Protein AF-A0A315W0W6-F1 (afdb_monomer_lite)

pLDDT: mean 73.76, std 12.63, range [42.72, 95.06]

Secondary structure (DSSP, 8-state):
-PPP-----GGGS-HHHHHHHHHHHHHHHHT-----PPPSS-HHHHHHHHHHHT-TT---PPPTT------EEEEE-TTS-GGGSSBTTTBPPEEEEE--TTSTTHHHHHHHHHHHHHHHTTSTT---SHHHHHHHS-TTSTTHHHHHHHHHHHHHHHH--

Structure (mmCIF, N/CA/C/O backbone):
data_AF-A0A315W0W6-F1
#
_entry.id   AF-A0A315W0W6-F1
#
loop_
_atom_site.group_PDB
_atom_site.id
_atom_site.type_symbol
_atom_site.label_atom_id
_atom_site.label_alt_id
_atom_site.label_comp_id
_atom_site.label_asym_id
_atom_site.label_entity_id
_atom_site.label_seq_id
_atom_site.pdbx_PDB_ins_code
_atom_site.Cartn_x
_atom_site.Cartn_y
_atom_site.Cartn_z
_atom_site.occupancy
_atom_site.B_iso_or_equiv
_atom_site.auth_seq_id
_atom_site.auth_comp_id
_atom_site.auth_asym_id
_atom_site.auth_atom_id
_atom_site.pdbx_PDB_model_num
ATOM 1 N N . MET A 1 1 ? 14.349 -4.068 16.748 1.00 44.19 1 MET A N 1
ATOM 2 C CA . MET A 1 1 ? 14.884 -3.109 15.757 1.00 44.19 1 MET A CA 1
ATOM 3 C C . MET A 1 1 ? 14.887 -1.746 16.425 1.00 44.19 1 MET A C 1
ATOM 5 O O . MET A 1 1 ? 13.923 -1.495 17.136 1.00 44.19 1 MET A O 1
ATOM 9 N N . PRO A 1 2 ? 15.939 -0.924 16.293 1.00 53.66 2 PRO A N 1
ATOM 10 C CA . PRO A 1 2 ? 15.884 0.452 16.778 1.00 53.66 2 PRO A CA 1
ATOM 11 C C . PRO A 1 2 ? 14.822 1.235 15.993 1.00 53.66 2 PRO A C 1
ATOM 13 O O . PRO A 1 2 ? 14.602 0.959 14.810 1.00 53.66 2 PRO A O 1
ATOM 16 N N . GLU A 1 3 ? 14.136 2.153 16.669 1.00 45.75 3 GLU A N 1
ATOM 17 C CA . GLU A 1 3 ? 13.171 3.057 16.041 1.00 45.75 3 GLU A CA 1
ATOM 18 C C . GLU A 1 3 ? 13.884 3.980 15.051 1.00 45.75 3 GLU A C 1
ATOM 20 O O . GLU A 1 3 ? 15.035 4.356 15.263 1.00 45.75 3 GLU A O 1
ATOM 25 N N . SER A 1 4 ? 13.216 4.305 13.942 1.00 55.16 4 SER A N 1
ATOM 26 C CA . SER A 1 4 ? 13.778 5.204 12.939 1.00 55.16 4 SER A CA 1
ATOM 27 C C . SER A 1 4 ? 13.712 6.646 13.433 1.00 55.16 4 SER A C 1
ATOM 29 O O . SER A 1 4 ? 12.646 7.191 13.693 1.00 55.16 4 SER A O 1
ATOM 31 N N . ASP A 1 5 ? 14.879 7.256 13.499 1.00 68.00 5 ASP A N 1
ATOM 32 C CA . ASP A 1 5 ? 15.200 8.619 13.909 1.00 68.00 5 ASP A CA 1
ATOM 33 C C . ASP A 1 5 ? 15.224 9.603 12.721 1.00 68.00 5 ASP A C 1
ATOM 35 O O . ASP A 1 5 ? 15.672 10.746 12.828 1.00 68.00 5 ASP A O 1
ATOM 39 N N . TRP A 1 6 ? 14.717 9.179 11.559 1.00 66.81 6 TRP A N 1
ATOM 40 C CA . TRP A 1 6 ? 14.692 10.019 10.369 1.00 66.81 6 TRP A CA 1
ATOM 41 C C . TRP A 1 6 ? 13.575 11.066 10.447 1.00 66.81 6 TRP A C 1
ATOM 43 O O . TRP A 1 6 ? 12.392 10.738 10.492 1.00 66.81 6 TRP A O 1
ATOM 53 N N . SER A 1 7 ? 13.959 12.342 10.395 1.00 60.81 7 SER A N 1
ATOM 54 C CA . SER A 1 7 ? 13.064 13.481 10.168 1.00 60.81 7 SER A CA 1
ATOM 55 C C . SER A 1 7 ? 13.583 14.306 8.985 1.00 60.81 7 SER A C 1
ATOM 57 O O . SER A 1 7 ? 14.798 14.505 8.877 1.00 60.81 7 SER A O 1
ATOM 59 N N . PRO A 1 8 ? 12.712 14.799 8.083 1.00 66.00 8 PRO A N 1
ATOM 60 C CA . PRO A 1 8 ? 13.155 15.604 6.952 1.00 66.00 8 PRO A CA 1
ATOM 61 C C . PRO A 1 8 ? 13.788 16.925 7.433 1.00 66.00 8 PRO A C 1
ATOM 63 O O . PRO A 1 8 ? 13.303 17.520 8.399 1.00 66.00 8 PRO A O 1
ATOM 66 N N . PRO A 1 9 ? 14.838 17.436 6.761 1.00 70.25 9 PRO A N 1
ATOM 67 C CA . PRO A 1 9 ? 15.444 18.712 7.126 1.00 70.25 9 PRO A CA 1
ATOM 68 C C . PRO A 1 9 ? 14.429 19.852 6.971 1.00 70.25 9 PRO A C 1
ATOM 70 O O . PRO A 1 9 ? 14.009 20.170 5.858 1.00 70.25 9 PRO A O 1
ATOM 73 N N . ILE A 1 10 ? 14.067 20.500 8.082 1.00 59.91 10 ILE A N 1
ATOM 74 C CA . ILE A 1 10 ? 13.040 21.560 8.135 1.00 59.91 10 ILE A CA 1
ATOM 75 C C . ILE A 1 10 ? 13.364 22.724 7.178 1.00 59.91 10 ILE A C 1
ATOM 77 O O . ILE A 1 10 ? 12.462 23.319 6.599 1.00 59.91 10 ILE A O 1
ATOM 81 N N . ALA A 1 11 ? 14.651 22.995 6.934 1.00 64.62 11 ALA A N 1
ATOM 82 C CA . ALA A 1 11 ? 15.120 24.026 6.004 1.00 64.62 11 ALA A CA 1
ATOM 83 C C . ALA A 1 11 ? 14.731 23.782 4.528 1.00 64.62 11 ALA A C 1
ATOM 85 O O . ALA A 1 11 ? 14.782 24.711 3.727 1.00 64.62 11 ALA A O 1
ATOM 86 N N . SER A 1 12 ? 14.354 22.552 4.163 1.00 65.12 12 SER A N 1
ATOM 87 C CA . SER A 1 12 ? 13.927 22.181 2.806 1.00 65.12 12 SER A CA 1
ATOM 88 C C . SER A 1 12 ? 12.405 22.209 2.619 1.00 65.12 12 SER A C 1
ATOM 90 O O . SER A 1 12 ? 11.925 21.919 1.521 1.00 65.12 12 SER A O 1
ATOM 92 N N . LEU A 1 13 ? 11.636 22.496 3.673 1.00 67.81 13 LEU A N 1
ATOM 93 C CA . LEU A 1 13 ? 10.178 22.459 3.630 1.00 67.81 13 LEU A CA 1
ATOM 94 C C . LEU A 1 13 ? 9.615 23.842 3.299 1.00 67.81 13 LEU A C 1
ATOM 96 O O . LEU A 1 13 ? 10.055 24.863 3.826 1.00 67.81 13 LEU A O 1
ATOM 100 N N . LEU A 1 14 ? 8.605 23.870 2.430 1.00 80.62 14 LEU A N 1
ATOM 101 C CA . LEU A 1 14 ? 7.858 25.088 2.133 1.00 80.62 14 LEU A CA 1
ATOM 102 C C . LEU A 1 14 ? 7.199 25.624 3.420 1.00 80.62 14 LEU A C 1
ATOM 104 O O . LEU A 1 14 ? 6.689 24.824 4.210 1.00 80.62 14 LEU A O 1
ATOM 108 N N . PRO A 1 15 ? 7.123 26.954 3.622 1.00 78.88 15 PRO A N 1
ATOM 109 C CA . PRO A 1 15 ? 6.526 27.548 4.824 1.00 78.88 15 PRO A CA 1
ATOM 110 C C . PRO A 1 15 ? 5.092 27.072 5.101 1.00 78.88 15 PRO A C 1
ATOM 112 O O . PRO A 1 15 ? 4.676 26.934 6.249 1.00 78.88 15 PRO A O 1
ATOM 115 N N . GLU A 1 16 ? 4.340 26.782 4.040 1.00 80.31 16 GLU A N 1
ATOM 116 C CA . GLU A 1 16 ? 2.977 26.262 4.115 1.00 80.31 16 GLU A CA 1
ATOM 117 C C . GLU A 1 16 ? 2.922 24.819 4.640 1.00 80.31 16 GLU A C 1
ATOM 119 O O . GLU A 1 16 ? 2.081 24.500 5.477 1.00 80.31 16 GLU A O 1
ATOM 124 N N . ALA A 1 17 ? 3.877 23.970 4.246 1.00 76.00 17 ALA A N 1
ATOM 125 C CA . ALA A 1 17 ? 3.984 22.602 4.749 1.00 76.00 17 ALA A CA 1
ATOM 126 C C . ALA A 1 17 ? 4.337 22.580 6.243 1.00 76.00 17 ALA A C 1
ATOM 128 O O . ALA A 1 17 ? 3.749 21.818 7.004 1.00 76.00 17 ALA A O 1
ATOM 129 N N . VAL A 1 18 ? 5.237 23.465 6.688 1.00 80.75 18 VAL A N 1
ATOM 130 C CA . VAL A 1 18 ? 5.586 23.603 8.114 1.00 80.75 18 VAL A CA 1
ATOM 131 C C . VAL A 1 18 ? 4.364 24.016 8.936 1.00 80.75 18 VAL A C 1
ATOM 133 O O . VAL A 1 18 ? 4.151 23.503 10.035 1.00 80.75 18 VAL A O 1
ATOM 136 N N . LYS A 1 19 ? 3.527 24.907 8.395 1.00 84.75 19 LYS A N 1
ATOM 137 C CA . LYS A 1 19 ? 2.287 25.333 9.048 1.00 84.75 19 LYS A CA 1
ATOM 138 C C . LYS A 1 19 ? 1.295 24.176 9.195 1.00 84.75 19 LYS A C 1
ATOM 140 O O . LYS A 1 19 ? 0.766 24.004 10.289 1.00 84.75 19 LYS A O 1
ATOM 145 N N . LEU A 1 20 ? 1.084 23.387 8.140 1.00 81.25 20 LEU A N 1
ATOM 146 C CA . LEU A 1 20 ? 0.192 22.221 8.165 1.00 81.25 20 LEU A CA 1
ATOM 147 C C . LEU A 1 20 ? 0.678 21.156 9.154 1.00 81.25 20 LEU A C 1
ATOM 149 O O . LEU A 1 20 ? -0.078 20.752 10.028 1.00 81.25 20 LEU A O 1
ATOM 153 N N . ILE A 1 21 ? 1.967 20.803 9.111 1.00 81.69 21 ILE A N 1
ATOM 154 C CA . ILE A 1 21 ? 2.576 19.860 10.065 1.00 81.69 21 ILE A CA 1
ATOM 155 C C . ILE A 1 21 ? 2.383 20.348 11.506 1.00 81.69 21 ILE A C 1
ATOM 157 O O . ILE A 1 21 ? 2.024 19.574 12.388 1.00 81.69 21 ILE A O 1
ATOM 161 N N . SER A 1 22 ? 2.585 21.643 11.757 1.00 80.94 22 SER A N 1
ATOM 162 C CA . SER A 1 22 ? 2.406 22.214 13.099 1.00 80.94 22 SER A CA 1
ATOM 163 C C . SER A 1 22 ? 0.948 22.160 13.566 1.00 80.94 22 SER A C 1
ATOM 165 O O . SER A 1 22 ? 0.686 22.000 14.757 1.00 80.94 22 SER A O 1
ATOM 167 N N . GLN A 1 23 ? -0.006 22.305 12.643 1.00 83.56 23 GLN A N 1
ATOM 168 C CA . GLN A 1 23 ? -1.432 22.179 12.936 1.00 83.56 23 GLN A CA 1
ATOM 169 C C . GLN A 1 23 ? -1.810 20.728 13.244 1.00 83.56 23 GLN A C 1
ATOM 171 O O . GLN A 1 23 ? -2.479 20.492 14.250 1.00 83.56 23 GLN A O 1
ATOM 176 N N . ASP A 1 24 ? -1.325 19.775 12.448 1.00 81.06 24 ASP A N 1
ATOM 177 C CA . ASP A 1 24 ? -1.579 18.346 12.641 1.00 81.06 24 ASP A CA 1
ATOM 178 C C . ASP A 1 24 ? -0.990 17.845 13.962 1.00 81.06 24 ASP A C 1
ATOM 180 O O . ASP A 1 24 ? -1.679 17.175 14.726 1.00 81.06 24 ASP A O 1
ATOM 184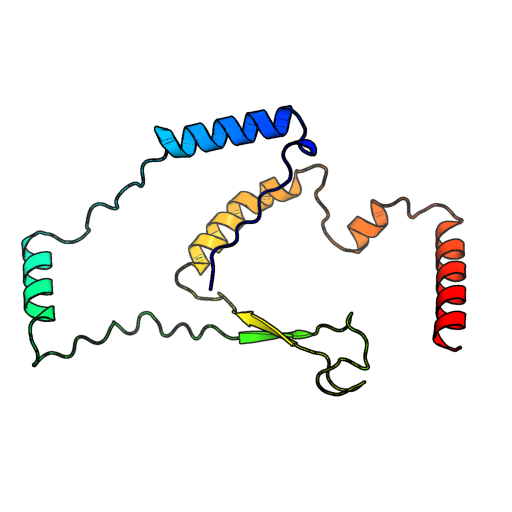 N N . LEU A 1 25 ? 0.247 18.230 14.293 1.00 81.06 25 LEU A N 1
ATOM 185 C CA . LEU A 1 25 ? 0.863 17.878 15.577 1.00 81.06 25 LEU A CA 1
ATOM 186 C C . LEU A 1 25 ? 0.072 18.433 16.769 1.00 81.06 25 LEU A C 1
ATOM 188 O O . LEU A 1 25 ? -0.107 17.746 17.768 1.00 81.06 25 LEU A O 1
ATOM 192 N N . ASN A 1 26 ? -0.437 19.661 16.661 1.00 82.44 26 ASN A N 1
ATOM 193 C CA . ASN A 1 26 ? -1.247 20.283 17.709 1.00 82.44 26 ASN A CA 1
ATOM 194 C C . ASN A 1 26 ? -2.621 19.600 17.851 1.00 82.44 26 ASN A C 1
ATOM 196 O O . ASN A 1 26 ? -3.116 19.444 18.966 1.00 82.44 26 ASN A O 1
ATOM 200 N N . TYR A 1 27 ? -3.219 19.153 16.742 1.00 81.69 27 TYR A N 1
ATOM 201 C CA . TYR A 1 27 ? -4.432 18.334 16.759 1.00 81.69 27 TYR A CA 1
ATOM 202 C C . TY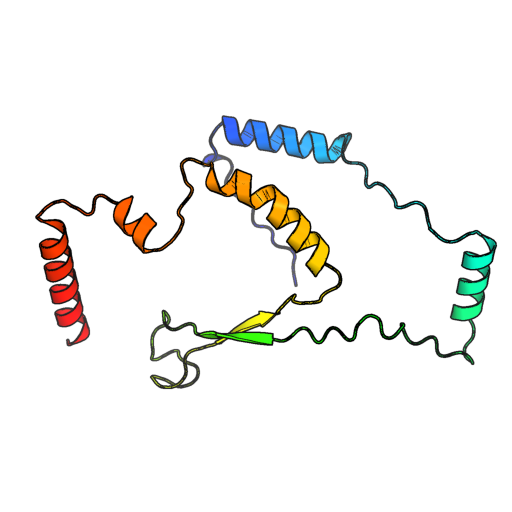R A 1 27 ? -4.178 16.969 17.413 1.00 81.69 27 TYR A C 1
ATOM 204 O O . TYR A 1 27 ? -4.928 16.567 18.301 1.00 81.69 27 TYR A O 1
ATOM 212 N N . LEU A 1 28 ? -3.097 16.288 17.026 1.00 77.44 28 LEU A N 1
ATOM 213 C CA . LEU A 1 28 ? -2.718 14.993 17.588 1.00 77.44 28 LEU A CA 1
ATOM 214 C C . LEU A 1 28 ? -2.443 15.066 19.096 1.00 77.44 28 LEU A C 1
ATOM 216 O O . LEU A 1 28 ? -2.808 14.153 19.825 1.00 77.44 28 LEU A O 1
ATOM 220 N N . ASP A 1 29 ? -1.837 16.152 19.570 1.00 77.12 29 ASP A N 1
ATOM 221 C CA . ASP A 1 29 ? -1.499 16.305 20.988 1.00 77.12 29 ASP A CA 1
ATOM 222 C C . ASP A 1 29 ? -2.710 16.697 21.855 1.00 77.12 29 ASP A C 1
ATOM 224 O O . ASP A 1 29 ? -2.853 16.235 22.987 1.00 77.12 29 ASP A O 1
ATOM 228 N N . LYS A 1 30 ? -3.613 17.548 21.342 1.00 75.94 30 LYS A N 1
ATOM 229 C CA . LYS A 1 30 ? -4.693 18.140 22.159 1.00 75.94 30 LYS A CA 1
ATOM 230 C C . LYS A 1 30 ? -6.072 17.537 21.945 1.00 75.94 30 LYS A C 1
ATOM 232 O O . LYS A 1 30 ? -6.857 17.456 22.890 1.00 75.94 30 LYS A O 1
ATOM 237 N N . GLU A 1 31 ? -6.387 17.167 20.712 1.00 72.25 31 GLU A N 1
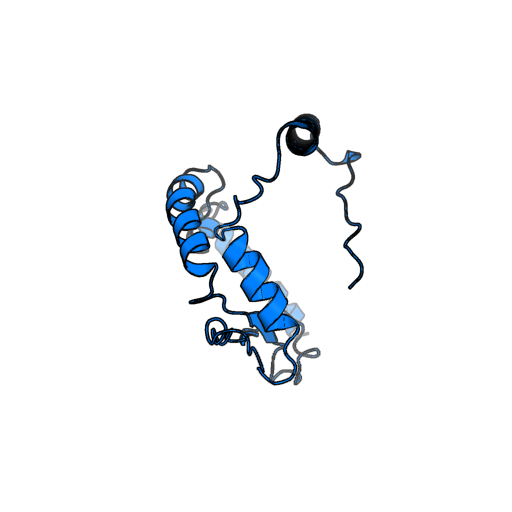ATOM 238 C CA . GLU A 1 31 ? -7.736 16.771 20.294 1.00 72.25 31 GLU A CA 1
ATOM 239 C C . GLU A 1 31 ? -7.828 15.265 20.039 1.00 72.25 31 GLU A C 1
ATOM 241 O O . GLU A 1 31 ? -8.872 14.658 20.289 1.00 72.25 31 GLU A O 1
ATOM 246 N N . PHE A 1 32 ? -6.739 14.638 19.582 1.00 68.62 32 PHE A N 1
ATOM 247 C CA . PHE A 1 32 ? -6.705 13.206 19.311 1.00 68.62 32 PHE A CA 1
ATOM 248 C C . PHE A 1 32 ? -6.628 12.405 20.613 1.00 68.62 32 PHE A C 1
ATOM 250 O O . PHE A 1 32 ? -5.576 11.983 21.087 1.00 68.62 32 PHE A O 1
ATOM 257 N N . LYS A 1 33 ? -7.793 12.174 21.208 1.00 63.22 33 LYS A N 1
ATOM 258 C CA . LYS A 1 33 ? -7.955 11.185 22.269 1.00 63.22 33 LYS A CA 1
ATOM 259 C C . LYS A 1 33 ? -8.148 9.831 21.606 1.00 63.22 33 LYS A C 1
ATOM 261 O O . LYS A 1 33 ? -9.064 9.676 20.799 1.00 63.22 33 LYS A O 1
ATOM 266 N N . PHE A 1 34 ? -7.324 8.846 21.965 1.00 56.00 34 PHE A N 1
ATOM 267 C CA . PHE A 1 34 ? -7.685 7.457 21.705 1.00 56.00 34 PHE A CA 1
ATOM 268 C C . PHE A 1 34 ? -9.082 7.247 22.284 1.00 56.00 34 PHE A C 1
ATOM 270 O O . PHE A 1 34 ? -9.305 7.441 23.480 1.00 56.00 34 PHE A O 1
ATOM 277 N N . VAL A 1 35 ? -10.036 6.898 21.425 1.00 56.47 35 VAL A N 1
ATOM 278 C CA . VAL A 1 35 ? -11.291 6.335 21.900 1.00 56.47 35 VAL A CA 1
ATOM 279 C C . VAL A 1 35 ? -10.895 4.984 22.468 1.00 56.47 35 VAL A C 1
ATOM 281 O O . VAL A 1 35 ? -10.729 4.021 21.721 1.00 56.47 35 VAL A O 1
ATOM 284 N N . GLU A 1 36 ? -10.647 4.930 23.776 1.00 53.94 36 GLU A N 1
ATOM 285 C CA . GLU A 1 36 ? -10.579 3.657 24.474 1.00 53.94 36 GLU A CA 1
ATOM 286 C C . GLU A 1 36 ? -11.892 2.952 24.165 1.00 53.94 36 GLU A C 1
ATOM 288 O O . GLU A 1 36 ? -12.979 3.435 24.496 1.00 53.94 36 GLU A O 1
ATOM 293 N N . THR A 1 37 ? -11.799 1.856 23.418 1.00 56.34 37 THR A N 1
ATOM 294 C CA . THR A 1 37 ? -12.962 1.036 23.126 1.00 56.34 37 THR A CA 1
ATOM 295 C C . THR A 1 37 ? -13.551 0.636 24.464 1.00 56.34 37 THR A C 1
ATOM 297 O O . THR A 1 37 ? -12.855 0.023 25.278 1.00 56.34 37 THR A O 1
ATOM 300 N N . VAL A 1 38 ? -14.811 1.002 24.703 1.00 65.38 38 VAL A N 1
ATOM 301 C CA . VAL A 1 38 ? -15.544 0.534 25.879 1.00 65.38 38 VAL A CA 1
ATOM 302 C C . VAL A 1 38 ? -15.398 -0.988 25.918 1.00 65.38 38 VAL A C 1
ATOM 304 O O . VAL A 1 38 ? -15.698 -1.632 24.907 1.00 65.38 38 VAL A O 1
ATOM 307 N N . PRO A 1 39 ? -14.881 -1.567 27.015 1.00 65.62 39 PRO A N 1
ATOM 308 C CA . PRO A 1 39 ? -14.674 -3.001 27.087 1.00 65.62 39 PRO A CA 1
ATOM 309 C C . PRO A 1 39 ? -16.014 -3.691 26.842 1.00 65.62 39 PRO A C 1
ATOM 311 O O . PRO A 1 39 ? -17.018 -3.388 27.482 1.00 65.62 39 PRO A O 1
ATOM 314 N N . ASN A 1 40 ? -16.030 -4.615 25.887 1.00 73.25 40 ASN A N 1
ATOM 315 C CA . ASN A 1 40 ? -17.204 -5.407 25.521 1.00 73.25 40 ASN A CA 1
ATOM 316 C C . ASN A 1 40 ? -17.553 -6.481 26.567 1.00 73.25 40 ASN A C 1
ATOM 318 O O . ASN A 1 40 ? -18.471 -7.264 26.344 1.00 73.25 40 ASN A O 1
ATOM 322 N N . LEU A 1 41 ? -16.804 -6.528 27.671 1.00 76.94 41 LEU A N 1
ATOM 323 C CA . LEU A 1 41 ? -16.921 -7.509 28.738 1.00 76.94 41 LEU A CA 1
ATOM 324 C C . LEU A 1 41 ? -17.396 -6.826 30.014 1.00 76.94 41 LEU A C 1
ATOM 326 O O . LEU A 1 41 ? -16.892 -5.768 30.403 1.00 76.94 41 LEU A O 1
ATOM 330 N N . ASN A 1 42 ? -18.345 -7.459 30.692 1.00 85.50 42 ASN A N 1
ATOM 331 C CA . ASN A 1 42 ? -18.812 -7.001 31.990 1.00 85.50 42 ASN A CA 1
ATOM 332 C C . ASN A 1 42 ? -17.800 -7.350 33.109 1.00 85.50 42 ASN A C 1
ATOM 334 O O . ASN A 1 42 ? -16.798 -8.048 32.904 1.00 85.50 42 ASN A O 1
ATOM 338 N N . ALA A 1 43 ? -18.033 -6.824 34.316 1.00 83.06 43 ALA A N 1
ATOM 339 C CA . ALA A 1 43 ? -17.123 -7.012 35.447 1.00 83.06 43 ALA A CA 1
ATOM 340 C C . ALA A 1 43 ? -16.992 -8.487 35.869 1.00 83.06 43 ALA A C 1
ATOM 342 O O . ALA A 1 43 ? -15.893 -8.934 36.208 1.00 83.06 43 ALA A O 1
ATOM 343 N N . ASP A 1 44 ? -18.087 -9.244 35.799 1.00 84.69 44 ASP A N 1
ATOM 344 C CA . ASP A 1 44 ? -18.125 -10.659 36.169 1.00 84.69 44 ASP A CA 1
ATOM 345 C C . ASP A 1 44 ? -17.411 -11.531 35.126 1.00 84.69 44 ASP A C 1
ATOM 347 O O . ASP A 1 44 ? -16.640 -12.416 35.488 1.00 84.69 44 ASP A O 1
ATOM 351 N N . GLU A 1 45 ? -17.565 -11.227 33.838 1.00 81.75 45 GLU A N 1
ATOM 352 C CA . GLU A 1 45 ? -16.854 -11.864 32.724 1.00 81.75 45 GLU A CA 1
ATOM 353 C C . GLU A 1 45 ? -15.352 -11.593 32.800 1.00 81.75 45 GLU A C 1
ATOM 355 O O . GLU A 1 45 ? -14.540 -12.507 32.665 1.00 81.75 45 GLU A O 1
ATOM 360 N N . THR A 1 46 ? -14.964 -10.351 33.097 1.00 83.50 46 THR A N 1
ATOM 361 C CA . THR A 1 46 ? -13.554 -9.986 33.297 1.00 83.50 46 THR A CA 1
ATOM 362 C C . THR A 1 46 ? -12.948 -10.735 34.486 1.00 83.50 46 THR A C 1
ATOM 364 O O . THR A 1 46 ? -11.791 -11.164 34.435 1.00 83.50 46 THR A O 1
ATOM 367 N N . LYS A 1 47 ? -13.718 -10.912 35.567 1.00 87.56 47 LYS A N 1
ATOM 368 C CA . LYS A 1 47 ? -13.299 -11.677 36.746 1.00 87.56 47 LYS A CA 1
ATOM 369 C C . LYS A 1 47 ? -13.167 -13.167 36.421 1.00 87.56 47 LYS A C 1
ATOM 371 O O . LYS A 1 47 ? -12.129 -13.753 36.722 1.00 87.56 47 LYS A O 1
ATOM 376 N N . ALA A 1 48 ? -14.155 -13.739 35.738 1.00 83.25 48 ALA A N 1
ATOM 377 C CA . ALA A 1 48 ? -14.145 -15.131 35.307 1.00 83.25 48 ALA A CA 1
ATOM 378 C C . ALA A 1 48 ? -12.967 -15.430 34.367 1.00 83.25 48 ALA A C 1
ATOM 380 O O . ALA A 1 48 ? -12.303 -16.450 34.524 1.00 83.25 48 ALA A O 1
ATOM 381 N N . LEU A 1 49 ? -12.641 -14.522 33.439 1.00 79.19 49 LEU A N 1
ATOM 382 C CA . LEU A 1 49 ? -11.479 -14.659 32.556 1.00 79.19 49 LEU A CA 1
ATOM 383 C C . LEU A 1 49 ? -10.158 -14.628 33.328 1.00 79.19 49 LEU A C 1
ATOM 385 O O . LEU A 1 49 ? -9.286 -15.450 33.062 1.00 79.19 49 LEU A O 1
ATOM 389 N N . LYS A 1 50 ? -10.009 -13.733 34.311 1.00 82.44 50 LYS A N 1
ATOM 390 C CA . LYS A 1 50 ? -8.813 -13.701 35.172 1.00 82.44 50 LYS A CA 1
ATOM 391 C C . LYS A 1 50 ? -8.658 -14.992 35.976 1.00 82.44 50 LYS A C 1
ATOM 393 O O . LYS A 1 50 ? -7.552 -15.518 36.062 1.00 82.44 50 LYS A O 1
ATOM 398 N N . GLU A 1 51 ? -9.751 -15.519 36.521 1.00 85.50 51 GLU A N 1
ATOM 399 C CA . GLU A 1 51 ? -9.760 -16.801 37.237 1.00 85.50 51 GLU A CA 1
ATOM 400 C C . GLU A 1 51 ? -9.418 -17.975 36.303 1.00 85.50 51 GLU A C 1
ATOM 402 O O . GLU A 1 51 ? -8.639 -18.855 36.673 1.00 85.50 51 GLU A O 1
ATOM 407 N N . LEU A 1 52 ? -9.924 -17.955 35.066 1.00 79.62 52 LEU A N 1
ATOM 408 C CA . LEU A 1 52 ? -9.629 -18.957 34.040 1.00 79.62 52 LEU A CA 1
ATOM 409 C C . LEU A 1 52 ? -8.156 -18.909 33.601 1.00 79.62 52 LEU A C 1
ATOM 411 O O . LEU A 1 52 ? -7.529 -19.955 33.459 1.00 79.62 52 LEU A O 1
ATOM 415 N N . MET A 1 53 ? -7.587 -17.709 33.441 1.00 71.81 53 MET A N 1
ATOM 416 C CA . MET A 1 53 ? -6.170 -17.504 33.110 1.00 71.81 53 MET A CA 1
ATOM 417 C C . MET A 1 53 ? -5.224 -17.975 34.221 1.00 71.81 53 MET A C 1
ATOM 419 O O . MET A 1 53 ? -4.095 -18.363 33.933 1.00 71.81 53 MET A O 1
ATOM 423 N N . MET A 1 54 ? -5.665 -17.946 35.481 1.00 79.50 54 MET A N 1
ATOM 424 C CA . MET A 1 54 ? -4.887 -18.437 36.624 1.00 79.50 54 MET A CA 1
ATOM 425 C C . MET A 1 54 ? -4.978 -19.960 36.811 1.00 79.50 54 MET A C 1
ATOM 427 O O . MET A 1 54 ? -4.294 -20.517 37.671 1.00 79.50 54 MET A O 1
ATOM 431 N N . ASN A 1 55 ? -5.810 -20.653 36.031 1.00 83.88 55 ASN A N 1
ATOM 432 C CA . ASN A 1 55 ? -6.018 -22.084 36.184 1.00 83.88 55 ASN A CA 1
ATOM 433 C C . ASN A 1 55 ? -5.013 -22.900 35.356 1.00 83.88 55 ASN A C 1
ATOM 435 O O . ASN A 1 55 ? -5.181 -23.094 34.155 1.00 83.88 55 ASN A O 1
ATOM 439 N N . ASN A 1 56 ? -4.013 -23.473 36.028 1.00 75.06 56 ASN A N 1
ATOM 440 C CA . ASN A 1 56 ? -2.978 -24.307 35.400 1.00 75.06 56 ASN A CA 1
ATOM 441 C C . ASN A 1 56 ? -3.504 -25.614 34.772 1.00 75.06 56 ASN A C 1
ATOM 443 O O . ASN A 1 56 ? -2.783 -26.250 34.004 1.00 75.06 56 ASN A O 1
ATOM 447 N N . ASN A 1 57 ? -4.739 -26.025 35.081 1.00 78.06 57 ASN A N 1
ATOM 448 C CA . ASN A 1 57 ? -5.354 -27.227 34.510 1.00 78.06 57 ASN A CA 1
ATOM 449 C C . ASN A 1 57 ? -6.090 -26.947 33.191 1.00 78.06 57 ASN A C 1
ATOM 451 O O . ASN A 1 57 ? -6.530 -27.885 32.524 1.00 78.06 57 ASN A O 1
ATOM 455 N N . ILE A 1 58 ? -6.237 -25.675 32.812 1.00 69.50 58 ILE A N 1
ATOM 456 C CA . ILE A 1 58 ? -6.918 -25.253 31.591 1.00 69.50 58 ILE A CA 1
ATOM 457 C C . ILE A 1 58 ? -5.885 -24.579 30.694 1.00 69.50 58 ILE A C 1
ATOM 459 O O . ILE A 1 58 ? -5.463 -23.451 30.922 1.00 69.50 58 ILE A O 1
ATOM 463 N N . VAL A 1 59 ? -5.484 -25.269 29.629 1.00 66.00 59 VAL A N 1
ATOM 464 C CA . VAL A 1 59 ? -4.676 -24.648 28.577 1.00 66.00 59 VAL A CA 1
ATOM 465 C C . VAL A 1 59 ? -5.613 -23.818 27.704 1.00 66.00 59 VAL A C 1
ATOM 467 O O . VAL A 1 59 ? -6.209 -24.342 26.760 1.00 66.00 59 VAL A O 1
ATOM 470 N N . ILE A 1 60 ? -5.751 -22.526 28.007 1.00 59.31 60 ILE A N 1
ATOM 471 C CA . ILE A 1 60 ? -6.379 -21.574 27.085 1.00 59.31 60 ILE A CA 1
ATOM 472 C C . ILE A 1 60 ? -5.409 -21.391 25.918 1.00 59.31 60 ILE A C 1
ATOM 474 O O . ILE A 1 60 ? -4.450 -20.624 25.985 1.00 59.31 60 ILE A O 1
ATOM 478 N N . LYS A 1 61 ? -5.626 -22.148 24.845 1.00 55.94 61 LYS A N 1
ATOM 479 C CA . LYS A 1 61 ? -4.999 -21.839 23.562 1.00 55.94 61 LYS A CA 1
ATOM 480 C C . LYS A 1 61 ? -5.749 -20.641 22.977 1.00 55.94 61 LYS A C 1
ATOM 482 O O . LYS A 1 61 ? -6.978 -20.645 23.056 1.00 55.94 61 LYS A O 1
ATOM 487 N N . PRO A 1 62 ? -5.059 -19.638 22.407 1.00 51.16 62 PRO A N 1
ATOM 488 C CA . PRO A 1 62 ? -5.741 -18.618 21.624 1.00 51.16 62 PRO A CA 1
ATOM 489 C C . PRO A 1 62 ? -6.624 -19.317 20.584 1.00 51.16 62 PRO A C 1
ATOM 491 O O . PRO A 1 62 ? -6.222 -20.333 20.005 1.00 51.16 62 PRO A O 1
ATOM 494 N N . ASP A 1 63 ? -7.850 -18.817 20.434 1.00 42.72 63 ASP A N 1
ATOM 495 C CA . ASP A 1 63 ? -8.831 -19.315 19.476 1.00 42.72 63 ASP A CA 1
ATOM 496 C C . ASP A 1 63 ? -8.184 -19.465 18.088 1.00 42.72 63 ASP A C 1
ATOM 498 O O . ASP A 1 63 ? -7.256 -18.733 17.724 1.00 42.72 63 ASP A O 1
ATOM 502 N N . LYS A 1 64 ? -8.685 -20.398 17.281 1.00 49.84 64 LYS A N 1
ATOM 503 C CA . LYS A 1 64 ? -8.296 -20.598 15.879 1.00 49.84 64 LYS A CA 1
ATOM 504 C C . LYS A 1 64 ? -8.740 -19.425 14.979 1.00 49.84 64 LYS A C 1
ATOM 506 O O . LYS A 1 64 ? -9.074 -19.639 13.820 1.00 49.84 64 LYS A O 1
ATOM 511 N N . GLY A 1 65 ? -8.726 -18.193 15.485 1.00 47.19 65 GLY A N 1
ATOM 512 C CA . GLY A 1 65 ? -8.941 -16.964 14.727 1.00 47.19 65 GLY A CA 1
ATOM 513 C C . GLY A 1 65 ? -7.707 -16.490 13.955 1.00 47.19 65 GLY A C 1
ATOM 514 O O . GLY A 1 65 ? -7.839 -15.664 13.067 1.00 47.19 65 GLY A O 1
ATOM 515 N N . SER A 1 66 ? -6.516 -17.039 14.218 1.00 47.03 66 SER A N 1
ATOM 516 C CA . SER A 1 66 ? -5.269 -16.578 13.581 1.00 47.03 66 SER A CA 1
ATOM 517 C C . SER A 1 66 ? -4.548 -17.682 12.800 1.00 47.03 66 SER A C 1
ATOM 519 O O . SER A 1 66 ? -3.339 -17.868 12.883 1.00 47.03 66 SER A O 1
ATOM 521 N N . SER A 1 67 ? -5.303 -18.477 12.040 1.00 46.22 67 SER A N 1
ATOM 522 C CA . SER A 1 67 ? -4.746 -19.267 10.927 1.00 46.22 67 SER A CA 1
ATOM 523 C C . SER A 1 67 ? -5.031 -18.586 9.592 1.00 46.22 67 SER A C 1
ATOM 525 O O . SER A 1 67 ? -5.342 -19.239 8.605 1.00 46.22 67 SER A O 1
ATOM 527 N N . ILE A 1 68 ? -4.931 -17.260 9.550 1.00 50.12 68 ILE A N 1
ATOM 528 C CA . ILE A 1 68 ? -4.645 -16.577 8.295 1.00 50.12 68 ILE A CA 1
ATOM 529 C C . ILE A 1 68 ? -3.177 -16.856 8.005 1.00 50.12 68 ILE A C 1
ATOM 531 O O . ILE A 1 68 ? -2.278 -16.223 8.553 1.00 50.12 68 ILE A O 1
ATOM 535 N N . SER A 1 69 ? -2.915 -17.892 7.213 1.00 50.28 69 SER A N 1
ATOM 536 C CA . SER A 1 69 ? -1.593 -18.103 6.643 1.00 50.28 69 SER A CA 1
ATOM 537 C C . SER A 1 69 ? -1.253 -16.851 5.845 1.00 50.28 69 SER A C 1
ATOM 539 O O . SER A 1 69 ? -1.739 -16.677 4.732 1.00 50.28 69 SER A O 1
ATOM 541 N N . GLN A 1 70 ? -0.477 -15.943 6.435 1.00 58.44 70 GLN A N 1
ATOM 542 C CA . GLN A 1 70 ? 0.073 -14.817 5.706 1.00 58.44 70 GLN A CA 1
ATOM 543 C C . GLN A 1 70 ? 0.998 -15.398 4.639 1.00 58.44 70 GLN A C 1
ATOM 545 O O . GLN A 1 70 ? 2.101 -15.865 4.929 1.00 58.44 70 GLN A O 1
ATOM 550 N N . GLU A 1 71 ? 0.507 -15.461 3.407 1.00 69.56 71 GLU A N 1
ATOM 551 C CA . GLU A 1 71 ? 1.262 -16.029 2.303 1.00 69.56 71 GLU A CA 1
ATOM 552 C C . GLU A 1 71 ? 2.418 -15.090 1.970 1.00 69.56 71 GLU A C 1
ATOM 554 O O . GLU A 1 71 ? 2.219 -13.917 1.649 1.00 69.56 71 GLU A O 1
ATOM 559 N N . VAL A 1 72 ? 3.647 -15.594 2.061 1.00 75.31 72 VAL A N 1
ATOM 560 C CA . VAL A 1 72 ? 4.822 -14.833 1.646 1.00 75.31 72 VAL A CA 1
ATOM 561 C C . VAL A 1 72 ? 5.049 -15.073 0.160 1.00 75.31 72 VAL A C 1
ATOM 563 O O . VAL A 1 72 ? 5.481 -16.146 -0.256 1.00 75.31 72 VAL A O 1
ATOM 566 N N . LEU A 1 73 ? 4.768 -14.052 -0.640 1.00 79.62 73 LEU A N 1
ATOM 567 C CA . LEU A 1 73 ? 5.105 -13.996 -2.056 1.00 79.62 73 LEU A CA 1
ATOM 568 C C . LEU A 1 73 ? 6.508 -13.404 -2.233 1.00 79.62 73 LEU A C 1
ATOM 570 O O . LEU A 1 73 ? 7.030 -12.717 -1.356 1.00 79.62 73 LEU A O 1
ATOM 574 N N . PHE A 1 74 ? 7.130 -13.629 -3.388 1.00 81.75 74 PHE A N 1
ATOM 575 C CA . PHE A 1 74 ? 8.433 -13.050 -3.716 1.00 81.75 74 PHE A CA 1
ATOM 576 C C . PHE A 1 74 ? 8.342 -12.195 -4.974 1.00 81.75 74 PHE A C 1
ATOM 578 O O . PHE A 1 74 ? 7.974 -12.684 -6.039 1.00 81.75 74 PHE A O 1
ATOM 585 N N . ALA A 1 75 ? 8.729 -10.923 -4.865 1.00 82.44 75 ALA A N 1
ATOM 586 C CA . ALA A 1 75 ? 8.878 -10.049 -6.023 1.00 82.44 75 ALA A CA 1
ATOM 587 C C . ALA A 1 75 ? 10.333 -10.036 -6.523 1.00 82.44 75 ALA A C 1
ATOM 589 O O . ALA A 1 75 ? 11.252 -9.802 -5.730 1.00 82.44 75 ALA A O 1
ATOM 590 N N . PRO A 1 76 ? 10.570 -10.236 -7.825 1.00 83.56 76 PRO A N 1
ATOM 591 C CA . PRO A 1 76 ? 11.914 -10.305 -8.380 1.00 83.56 76 PRO A CA 1
ATOM 592 C C . PRO A 1 76 ? 12.575 -8.924 -8.504 1.00 83.56 76 PRO A C 1
ATOM 594 O O . PRO A 1 76 ? 12.022 -8.001 -9.104 1.00 83.56 76 PRO A O 1
ATOM 597 N N . LYS A 1 77 ? 13.794 -8.752 -7.975 1.00 84.38 77 LYS A N 1
ATOM 598 C CA . LYS A 1 77 ? 14.558 -7.492 -8.096 1.00 84.38 77 LYS A CA 1
ATOM 599 C C . LYS A 1 77 ? 15.451 -7.469 -9.345 1.00 84.38 77 LYS A C 1
ATOM 601 O O . LYS A 1 77 ? 16.664 -7.321 -9.233 1.00 84.38 77 LYS A O 1
ATOM 606 N N . ILE A 1 78 ? 14.849 -7.560 -10.532 1.00 83.19 78 ILE A N 1
ATOM 607 C CA . ILE A 1 78 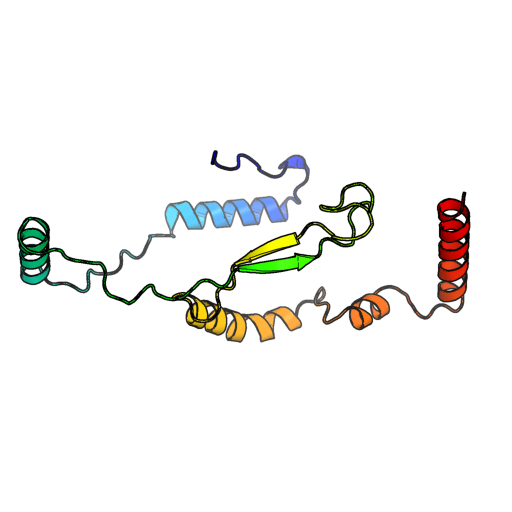? 15.570 -7.615 -11.826 1.00 83.19 78 ILE A CA 1
ATOM 608 C C . ILE A 1 78 ? 16.434 -6.386 -12.140 1.00 83.19 78 ILE A C 1
ATOM 610 O O . ILE A 1 78 ? 17.356 -6.471 -12.934 1.00 83.19 78 ILE A O 1
ATOM 614 N N . HIS A 1 79 ? 16.165 -5.246 -11.500 1.00 81.31 79 HIS A N 1
ATOM 615 C CA . HIS A 1 79 ? 16.916 -4.001 -11.692 1.00 81.31 79 HIS A CA 1
ATOM 616 C C . HIS A 1 79 ? 18.276 -3.977 -10.963 1.00 81.31 79 HIS A C 1
ATOM 618 O O . HIS A 1 79 ? 18.949 -2.949 -10.961 1.00 81.31 79 HIS A O 1
ATOM 624 N N . LYS A 1 80 ? 18.652 -5.044 -10.246 1.00 82.38 80 LYS A N 1
ATOM 625 C CA . LYS A 1 80 ? 19.968 -5.160 -9.598 1.00 82.38 80 LYS A CA 1
ATOM 626 C C . LYS A 1 80 ? 20.989 -5.725 -10.579 1.00 82.38 80 LYS A C 1
ATOM 628 O O . LYS A 1 80 ? 20.622 -6.514 -11.441 1.00 82.38 80 LYS A O 1
ATOM 633 N N . GLU A 1 81 ? 22.258 -5.361 -10.404 1.00 86.44 81 GLU A N 1
ATOM 634 C CA . GLU A 1 81 ? 23.370 -5.887 -11.207 1.00 86.44 81 GLU A CA 1
ATOM 635 C C . GLU A 1 81 ? 23.360 -7.431 -11.224 1.00 86.44 81 GLU A C 1
ATOM 637 O O . GLU A 1 81 ? 23.330 -8.027 -10.139 1.00 86.44 81 GLU A O 1
ATOM 642 N N . PRO A 1 82 ? 23.392 -8.080 -12.408 1.00 85.06 82 PRO A N 1
ATOM 643 C CA . PRO A 1 82 ? 23.313 -9.540 -12.552 1.00 85.06 82 PRO A CA 1
ATOM 644 C C . PRO A 1 82 ? 24.387 -10.325 -11.798 1.00 85.06 82 PRO A C 1
ATOM 646 O O . PRO A 1 82 ? 24.164 -11.469 -11.416 1.00 85.06 82 PRO A O 1
ATOM 649 N N . GLU A 1 83 ? 25.537 -9.710 -11.544 1.00 86.38 83 GLU A N 1
ATOM 650 C CA . GLU A 1 83 ? 26.655 -10.284 -10.787 1.00 86.38 83 GLU A CA 1
ATOM 651 C C . GLU A 1 83 ? 26.339 -10.434 -9.291 1.00 86.38 83 GLU A C 1
ATOM 653 O O . GLU A 1 83 ? 26.844 -11.340 -8.633 1.00 86.38 83 GLU A O 1
ATOM 658 N N . LYS A 1 84 ? 25.466 -9.570 -8.753 1.00 81.62 84 LYS A N 1
ATOM 659 C CA . LYS A 1 84 ? 25.054 -9.538 -7.335 1.00 81.62 84 LYS A CA 1
ATOM 660 C C . LYS A 1 84 ? 23.770 -10.327 -7.071 1.00 81.62 84 LYS A C 1
ATOM 662 O O . LYS A 1 84 ? 23.148 -10.191 -6.015 1.00 81.62 84 LYS A O 1
ATOM 667 N N . TRP A 1 85 ? 23.317 -11.093 -8.054 1.00 85.25 85 TRP A N 1
ATOM 668 C CA . TRP A 1 85 ? 22.137 -11.935 -7.936 1.00 85.25 85 TRP A CA 1
ATOM 669 C C . TRP A 1 85 ? 22.408 -13.145 -7.036 1.00 85.25 85 TRP A C 1
ATOM 671 O O . TRP A 1 85 ? 23.550 -13.570 -6.881 1.00 85.25 85 TRP A O 1
ATOM 681 N N . SER A 1 86 ? 21.356 -13.705 -6.426 1.00 81.75 86 SER A N 1
ATOM 682 C CA . SER A 1 86 ? 21.470 -14.869 -5.530 1.00 81.75 86 SER A CA 1
ATOM 683 C C . SER A 1 86 ? 22.163 -16.052 -6.208 1.00 81.75 86 SER A C 1
ATOM 685 O O . SER A 1 86 ? 22.927 -16.769 -5.566 1.00 81.75 86 SER A O 1
ATOM 687 N N . LYS A 1 87 ? 21.937 -16.204 -7.517 1.00 83.12 87 LYS A N 1
ATOM 688 C CA . LYS A 1 87 ? 22.889 -16.840 -8.427 1.00 83.12 87 LYS A CA 1
ATOM 689 C C . LYS A 1 87 ? 23.214 -15.864 -9.557 1.00 83.12 87 LYS A C 1
ATOM 691 O O . LYS A 1 87 ? 22.265 -15.408 -10.208 1.00 83.12 87 LYS A O 1
ATOM 696 N N . PRO A 1 88 ? 24.498 -15.554 -9.809 1.00 84.44 88 PRO A N 1
ATOM 697 C CA . PRO A 1 88 ? 24.886 -14.623 -10.859 1.00 84.44 88 PRO A CA 1
ATOM 698 C C . PRO A 1 88 ? 24.264 -14.990 -12.209 1.00 84.44 88 PRO A C 1
ATOM 700 O O . PRO A 1 88 ? 24.346 -16.142 -12.622 1.00 84.44 88 PRO A O 1
ATOM 703 N N . HIS A 1 89 ? 23.639 -14.018 -12.877 1.00 82.75 89 HIS A N 1
ATOM 704 C CA . HIS A 1 89 ? 22.988 -14.155 -14.195 1.00 82.75 89 HIS A CA 1
ATOM 705 C C . HIS A 1 89 ? 21.839 -15.180 -14.308 1.00 82.75 89 HIS A C 1
ATOM 707 O O . HIS A 1 89 ? 21.274 -15.334 -15.388 1.00 82.75 89 HIS A O 1
ATOM 713 N N . GLU A 1 90 ? 21.452 -15.852 -13.221 1.00 83.38 90 GLU A N 1
ATOM 714 C CA . GLU A 1 90 ? 20.449 -16.927 -13.253 1.00 83.38 90 GLU A CA 1
ATOM 715 C C . GLU A 1 90 ? 19.271 -16.639 -12.315 1.00 83.38 90 GLU A C 1
ATOM 717 O O . GLU A 1 90 ? 18.115 -16.771 -12.710 1.00 83.38 90 GLU A O 1
ATOM 722 N N . ILE A 1 91 ? 19.539 -16.221 -11.070 1.00 82.50 91 ILE A N 1
ATOM 723 C CA . ILE A 1 91 ? 18.501 -16.078 -10.039 1.00 82.50 91 ILE A CA 1
ATOM 724 C C . ILE A 1 91 ? 18.595 -14.715 -9.373 1.00 82.50 91 ILE A C 1
ATOM 726 O O . ILE A 1 91 ? 19.382 -14.510 -8.447 1.00 82.50 91 ILE A O 1
ATOM 730 N N . HIS A 1 92 ? 17.723 -13.804 -9.795 1.00 81.75 92 HIS A N 1
ATOM 731 C CA . HIS A 1 92 ? 17.557 -12.497 -9.172 1.00 81.75 92 HIS A CA 1
ATOM 732 C C . HIS A 1 92 ? 17.271 -12.597 -7.658 1.00 81.75 92 HIS A C 1
ATOM 734 O O . HIS A 1 92 ? 16.611 -13.536 -7.196 1.00 81.75 92 HIS A O 1
ATOM 740 N N . PRO A 1 93 ? 17.678 -11.597 -6.864 1.00 81.69 93 PRO A N 1
ATOM 741 C CA . PRO A 1 93 ? 17.274 -11.528 -5.471 1.00 81.69 93 PRO A CA 1
ATOM 742 C C . PRO A 1 93 ? 15.759 -11.299 -5.376 1.00 81.69 93 PRO A C 1
ATOM 744 O O . PRO A 1 93 ? 15.217 -10.389 -6.010 1.00 81.69 93 PRO A O 1
ATOM 747 N N . GLY A 1 94 ? 15.072 -12.085 -4.551 1.00 80.12 94 GLY A N 1
ATOM 748 C CA . GLY A 1 94 ? 13.664 -11.864 -4.231 1.00 80.12 94 GLY A CA 1
ATOM 749 C C . GLY A 1 94 ? 13.481 -10.803 -3.141 1.00 80.12 94 GLY A C 1
ATOM 750 O O . GLY A 1 94 ? 14.279 -10.694 -2.208 1.00 80.12 94 GLY A O 1
ATOM 751 N N . ARG A 1 95 ? 12.420 -10.000 -3.233 1.00 82.31 95 ARG A N 1
ATOM 752 C CA . ARG A 1 95 ? 11.867 -9.250 -2.099 1.00 82.31 95 ARG A CA 1
ATOM 753 C C . ARG A 1 95 ? 10.719 -10.081 -1.520 1.00 82.31 95 ARG A C 1
ATOM 755 O O . ARG A 1 95 ? 9.736 -10.243 -2.241 1.00 82.31 95 ARG A O 1
ATOM 762 N N . PRO A 1 96 ? 10.812 -10.579 -0.275 1.00 82.81 96 PRO A N 1
ATOM 763 C CA . PRO A 1 96 ? 9.657 -11.186 0.369 1.00 82.81 96 PRO A CA 1
ATOM 764 C C . PRO A 1 96 ? 8.572 -10.119 0.560 1.00 82.81 96 PRO A C 1
ATOM 766 O O . PRO A 1 96 ? 8.86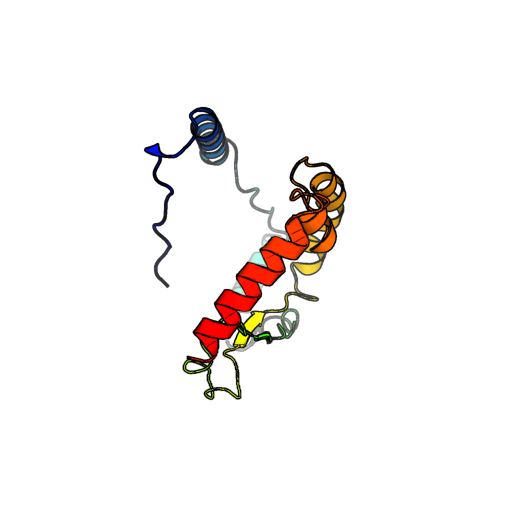1 -8.993 0.978 1.00 82.81 96 PRO A O 1
ATOM 769 N N . ILE A 1 97 ? 7.342 -10.469 0.208 1.00 82.94 97 ILE A N 1
ATOM 770 C CA . ILE A 1 97 ? 6.132 -9.668 0.356 1.00 82.94 97 ILE A CA 1
ATOM 771 C C . ILE A 1 97 ? 5.154 -10.513 1.150 1.00 82.94 97 ILE A C 1
ATOM 773 O O . ILE A 1 97 ? 4.854 -11.637 0.766 1.00 82.94 97 ILE A O 1
ATOM 777 N N . VAL A 1 98 ? 4.651 -9.963 2.244 1.00 79.94 98 VAL A N 1
ATOM 778 C CA . VAL A 1 98 ? 3.612 -10.615 3.033 1.00 79.94 98 VAL A CA 1
ATOM 779 C C . VAL A 1 98 ? 2.264 -10.232 2.434 1.00 79.94 98 VAL A C 1
ATOM 781 O O . VAL A 1 98 ? 1.918 -9.050 2.398 1.00 79.94 98 VAL A O 1
ATOM 784 N N . SER A 1 99 ? 1.524 -11.214 1.927 1.00 76.25 99 SER A N 1
ATOM 785 C CA . SER A 1 99 ? 0.148 -11.021 1.484 1.00 76.25 99 SER A CA 1
ATOM 786 C C . SER A 1 99 ? -0.747 -10.807 2.701 1.00 76.25 99 SER A C 1
ATOM 788 O O . SER A 1 99 ? -0.727 -11.597 3.645 1.00 76.25 99 SER A O 1
ATOM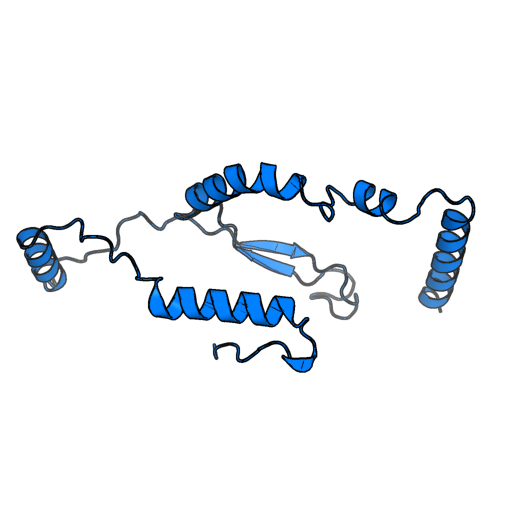 790 N N . ASN A 1 100 ? -1.536 -9.732 2.675 1.00 72.88 100 ASN A N 1
ATOM 791 C CA . ASN A 1 100 ? -2.527 -9.433 3.709 1.00 72.88 100 ASN A CA 1
ATOM 792 C C . ASN A 1 100 ? -3.943 -9.892 3.304 1.00 72.88 100 ASN A C 1
ATOM 794 O O . ASN A 1 100 ? -4.926 -9.477 3.913 1.00 72.88 100 ASN A O 1
ATOM 798 N N . CYS A 1 101 ? -4.066 -10.704 2.248 1.00 74.12 101 CYS A N 1
ATOM 799 C CA . CYS A 1 101 ? -5.352 -11.203 1.768 1.00 74.12 101 CYS A CA 1
ATOM 800 C C . CYS A 1 101 ? -6.032 -12.073 2.827 1.00 74.12 101 CYS A C 1
ATOM 802 O O . CYS A 1 101 ? -5.426 -13.001 3.358 1.00 74.12 101 CYS A O 1
ATOM 804 N N . GLY A 1 102 ? -7.295 -11.764 3.126 1.00 70.44 102 GLY A N 1
ATOM 805 C CA . GLY A 1 102 ? -8.074 -12.484 4.132 1.00 70.44 102 GLY A CA 1
ATOM 806 C C . GLY A 1 102 ? -7.637 -12.236 5.576 1.00 70.44 102 GLY A C 1
ATOM 807 O O . GLY A 1 102 ? -8.127 -12.930 6.460 1.00 70.44 102 GLY A O 1
ATOM 808 N N . SER A 1 103 ? -6.743 -11.275 5.836 1.00 76.75 103 SER A N 1
ATOM 809 C CA . SER A 1 103 ? -6.377 -10.916 7.203 1.00 76.75 103 SER A CA 1
ATOM 810 C C . SER A 1 103 ? -7.496 -10.176 7.933 1.00 76.75 103 SER A C 1
ATOM 812 O O . SER A 1 103 ? -8.427 -9.652 7.324 1.00 76.75 103 SER A O 1
ATOM 814 N N . GLU A 1 104 ? -7.362 -10.058 9.253 1.00 78.00 104 GLU A N 1
ATOM 815 C CA . GLU A 1 104 ? -8.285 -9.307 10.115 1.00 78.00 104 GLU A CA 1
ATOM 816 C C . GLU A 1 104 ? -8.513 -7.863 9.630 1.00 78.00 104 GLU A C 1
ATOM 818 O O . GLU A 1 104 ? -9.600 -7.311 9.783 1.00 78.00 104 GLU A O 1
ATOM 823 N N . THR A 1 105 ? -7.503 -7.256 8.998 1.00 82.50 105 THR A N 1
ATOM 824 C CA . THR A 1 105 ? -7.555 -5.873 8.495 1.00 82.50 105 THR A CA 1
ATOM 825 C C . THR A 1 105 ? -7.966 -5.770 7.029 1.00 82.50 105 THR A C 1
ATOM 827 O O . THR A 1 105 ? -8.122 -4.655 6.529 1.00 82.50 105 THR A O 1
ATOM 830 N N . TYR A 1 106 ? -8.162 -6.894 6.333 1.00 81.62 106 TYR A N 1
ATOM 831 C CA . TYR A 1 106 ? -8.441 -6.923 4.897 1.00 81.62 106 TYR A CA 1
ATOM 832 C C . TYR A 1 106 ? -9.685 -6.106 4.532 1.00 81.62 106 TYR A C 1
ATOM 834 O O . TYR A 1 106 ? -9.602 -5.206 3.700 1.00 81.62 106 TYR A O 1
ATOM 842 N N . TYR A 1 107 ? -10.809 -6.346 5.214 1.00 84.19 107 TYR A N 1
ATOM 843 C CA . TYR A 1 107 ? -12.064 -5.631 4.953 1.00 84.19 107 TYR A CA 1
ATOM 844 C C . TYR A 1 107 ? -11.993 -4.149 5.332 1.00 84.19 107 TYR A C 1
ATOM 846 O O . TYR A 1 107 ? -12.591 -3.306 4.668 1.00 84.19 107 TYR A O 1
ATOM 854 N N . THR A 1 108 ? -11.227 -3.808 6.370 1.00 87.00 108 THR A N 1
ATOM 855 C CA . THR A 1 108 ? -10.973 -2.407 6.730 1.00 87.00 108 THR A CA 1
ATOM 856 C C . THR A 1 108 ? -10.189 -1.700 5.626 1.00 87.00 108 THR A C 1
ATOM 858 O O . THR A 1 108 ? -10.539 -0.586 5.241 1.00 87.00 108 THR A O 1
ATOM 861 N N . ALA A 1 109 ? -9.153 -2.344 5.083 1.00 87.44 109 ALA A N 1
ATOM 862 C CA . ALA A 1 109 ? -8.379 -1.803 3.970 1.00 87.44 109 ALA A CA 1
ATOM 863 C C . ALA A 1 109 ? -9.225 -1.674 2.691 1.00 87.44 109 ALA A C 1
ATOM 865 O O . ALA A 1 109 ? -9.151 -0.643 2.027 1.00 87.44 109 ALA A O 1
ATOM 866 N N . GLU A 1 110 ? -10.063 -2.669 2.382 1.00 89.06 110 GLU A N 1
ATOM 867 C CA . GLU A 1 110 ? -10.997 -2.637 1.247 1.00 89.06 110 GLU A CA 1
ATOM 868 C C . GLU A 1 110 ? -12.006 -1.485 1.371 1.00 89.06 110 GLU A C 1
ATOM 870 O O . GLU A 1 110 ? -12.217 -0.738 0.418 1.00 89.06 110 GLU A O 1
ATOM 875 N N . PHE A 1 111 ? -12.582 -1.287 2.560 1.00 93.12 111 PHE A N 1
ATOM 876 C CA . PHE A 1 111 ? -13.489 -0.173 2.832 1.00 93.12 111 PHE A CA 1
ATOM 877 C C . PHE A 1 111 ? -12.808 1.189 2.631 1.00 93.12 111 PHE A C 1
ATOM 879 O O . PHE A 1 111 ? -13.370 2.083 1.994 1.00 93.12 111 PHE A O 1
ATOM 886 N N . ILE A 1 112 ? -11.586 1.348 3.146 1.00 93.25 112 ILE A N 1
ATOM 887 C CA . ILE A 1 112 ? -10.802 2.576 2.967 1.00 93.25 112 ILE A CA 1
ATOM 888 C C . ILE A 1 112 ? -10.523 2.815 1.479 1.00 93.25 112 ILE A C 1
ATOM 890 O O . ILE A 1 112 ? -10.765 3.919 0.990 1.00 93.25 112 ILE A O 1
ATOM 894 N N . ASP A 1 113 ? -10.061 1.798 0.748 1.00 91.44 113 ASP A N 1
ATOM 895 C CA . ASP A 1 113 ? -9.770 1.916 -0.683 1.00 91.44 113 ASP A CA 1
ATOM 896 C C . ASP A 1 113 ? -11.026 2.276 -1.485 1.00 91.44 113 ASP A C 1
ATOM 898 O O . ASP A 1 113 ? -10.992 3.211 -2.282 1.00 91.44 113 ASP A O 1
ATOM 902 N N . HIS A 1 114 ? -12.170 1.647 -1.198 1.00 95.06 114 HIS A N 1
ATOM 903 C CA . HIS A 1 114 ? -13.446 1.947 -1.852 1.00 95.06 114 HIS A CA 1
ATOM 904 C C . HIS A 1 114 ? -13.816 3.439 -1.783 1.00 95.06 114 HIS A C 1
ATOM 906 O O . HIS A 1 114 ? -14.288 4.018 -2.766 1.00 95.06 114 HIS A O 1
ATOM 912 N N . HIS A 1 115 ? -13.576 4.081 -0.637 1.00 93.69 115 HIS A N 1
ATOM 913 C CA . HIS A 1 115 ? -13.880 5.497 -0.440 1.00 93.69 115 HIS A CA 1
ATOM 914 C C . HIS A 1 115 ? -12.770 6.440 -0.920 1.00 93.69 115 HIS A C 1
ATOM 916 O O . HIS A 1 115 ? -13.070 7.534 -1.410 1.00 93.69 115 HIS A O 1
ATOM 922 N N . LEU A 1 116 ? -11.501 6.041 -0.815 1.00 91.44 116 LEU A N 1
ATOM 923 C CA . LEU A 1 116 ? -10.370 6.861 -1.254 1.00 91.44 116 LEU A CA 1
ATOM 924 C C . LEU A 1 116 ? -10.162 6.820 -2.767 1.00 91.44 116 LEU A C 1
ATOM 926 O O . LEU A 1 116 ? -9.798 7.840 -3.351 1.00 91.44 116 LEU A O 1
ATOM 930 N N . HIS A 1 117 ? -10.422 5.689 -3.420 1.00 89.50 117 HIS A N 1
ATOM 931 C CA . HIS A 1 117 ? -10.230 5.503 -4.856 1.00 89.50 117 HIS A CA 1
ATOM 932 C C . HIS A 1 117 ? -10.881 6.606 -5.716 1.00 89.50 117 HIS A C 1
ATOM 934 O O . HIS A 1 117 ? -10.166 7.245 -6.493 1.00 89.50 117 HIS A O 1
ATOM 940 N N . PRO A 1 118 ? -12.182 6.941 -5.568 1.00 94.06 118 PRO A N 1
ATOM 941 C CA . PRO A 1 118 ? -12.809 7.998 -6.365 1.00 94.06 118 PRO A CA 1
ATOM 942 C C . PRO A 1 118 ? -12.243 9.401 -6.100 1.00 94.06 118 PRO A C 1
ATOM 944 O O . PRO A 1 118 ? -12.451 10.296 -6.921 1.00 94.06 118 PRO A O 1
ATOM 947 N N . LEU A 1 119 ? -11.554 9.616 -4.975 1.00 90.31 119 LEU A N 1
ATOM 948 C CA . LEU A 1 119 ? -10.872 10.874 -4.659 1.00 90.31 119 LEU A CA 1
ATOM 949 C C . LEU A 1 119 ? -9.451 10.895 -5.231 1.00 90.31 119 LEU A C 1
ATOM 951 O O . LEU A 1 119 ? -9.036 11.904 -5.801 1.00 90.31 119 LEU A O 1
ATOM 955 N N . SER A 1 120 ? -8.743 9.770 -5.139 1.00 87.44 120 SER A N 1
ATOM 956 C CA . SER A 1 120 ? -7.388 9.567 -5.664 1.00 87.44 120 SER A CA 1
ATOM 957 C C . SER A 1 120 ? -7.311 9.893 -7.160 1.00 87.44 120 SER A C 1
ATOM 959 O O . SER A 1 120 ? -6.425 10.634 -7.589 1.00 87.44 120 SER A O 1
ATOM 961 N N . ILE A 1 121 ? -8.309 9.456 -7.935 1.00 90.19 121 ILE A N 1
ATOM 962 C CA . ILE A 1 121 ? -8.356 9.668 -9.389 1.00 90.19 121 ILE A CA 1
ATOM 963 C C . ILE A 1 121 ? -8.704 11.103 -9.819 1.00 90.19 121 ILE A C 1
ATOM 965 O O . ILE A 1 121 ? -8.618 11.427 -11.001 1.00 90.19 121 ILE A O 1
ATOM 969 N N . ARG A 1 122 ? -9.134 11.969 -8.891 1.00 86.44 122 ARG A N 1
ATOM 970 C CA . ARG A 1 122 ? -9.496 13.371 -9.188 1.00 86.44 122 ARG A CA 1
ATOM 971 C C . ARG A 1 122 ? -8.319 14.332 -9.064 1.00 86.44 122 ARG A C 1
ATOM 973 O O . ARG A 1 122 ? -8.435 15.487 -9.470 1.00 86.44 122 ARG A O 1
ATOM 980 N N . HIS A 1 123 ? -7.217 13.897 -8.462 1.00 81.50 123 HIS A N 1
ATOM 981 C CA . HIS A 1 123 ? -6.068 14.760 -8.231 1.00 81.50 123 HIS A CA 1
ATOM 982 C C . HIS A 1 123 ? -5.326 15.055 -9.546 1.00 81.50 123 HIS A C 1
ATOM 984 O O . HIS A 1 123 ? -5.176 14.175 -10.387 1.00 81.50 123 HIS A O 1
ATOM 990 N N . GLN A 1 124 ? -4.806 16.277 -9.721 1.00 77.94 124 GLN A N 1
ATOM 991 C CA . GLN A 1 124 ? -4.100 16.673 -10.955 1.00 77.94 124 GLN A CA 1
ATOM 992 C C . GLN A 1 124 ? -2.842 15.835 -11.232 1.00 77.94 124 GLN A C 1
ATOM 994 O O . GLN A 1 124 ? -2.449 15.671 -12.380 1.00 77.94 124 GLN A O 1
ATOM 999 N N . SER A 1 125 ? -2.228 15.291 -10.181 1.00 82.50 125 SER A N 1
ATOM 1000 C CA . SER A 1 125 ? -1.067 14.394 -10.273 1.00 82.50 125 SER A CA 1
ATOM 1001 C C . SER A 1 125 ? -1.435 12.912 -10.402 1.00 82.50 125 SER A C 1
ATOM 1003 O O . SER A 1 125 ? -0.556 12.065 -10.249 1.00 82.50 125 SER A O 1
ATOM 1005 N N . TYR A 1 126 ? -2.711 12.573 -10.601 1.00 82.25 126 TYR A N 1
ATOM 1006 C CA . TYR A 1 126 ? -3.121 11.187 -10.792 1.00 82.25 126 TYR A CA 1
ATOM 1007 C C . TYR A 1 126 ? -2.529 10.634 -12.095 1.00 82.25 126 TYR A C 1
ATOM 1009 O O . TYR A 1 126 ? -2.689 11.224 -13.160 1.00 82.25 126 TYR A O 1
ATOM 1017 N N . ILE A 1 127 ? -1.838 9.500 -11.989 1.00 83.00 127 ILE A N 1
ATOM 1018 C CA . ILE A 1 127 ? -1.249 8.765 -13.109 1.00 83.00 127 ILE A CA 1
ATOM 1019 C C . ILE A 1 127 ? -1.845 7.365 -13.066 1.00 83.00 127 ILE A C 1
ATOM 1021 O O . ILE A 1 127 ? -1.696 6.657 -12.068 1.00 83.00 127 ILE A O 1
ATOM 1025 N N . LYS A 1 128 ? -2.524 6.970 -14.140 1.00 80.06 128 LYS A N 1
ATOM 1026 C CA . LYS A 1 128 ? -3.271 5.711 -14.183 1.00 80.06 128 LYS A CA 1
ATOM 1027 C C . LYS A 1 128 ? -2.382 4.498 -14.449 1.00 80.06 128 LYS A C 1
ATOM 1029 O O . LYS A 1 128 ? -2.502 3.480 -13.774 1.00 80.06 128 LYS A O 1
ATOM 1034 N N . ASP A 1 129 ? -1.525 4.584 -15.461 1.00 77.25 129 ASP A N 1
ATOM 1035 C CA . ASP A 1 129 ? -0.668 3.484 -15.901 1.00 77.25 129 ASP A CA 1
ATOM 1036 C C . ASP A 1 129 ? 0.597 3.997 -16.612 1.00 77.25 129 ASP A C 1
ATOM 1038 O O . ASP A 1 129 ? 0.801 5.199 -16.795 1.00 77.25 129 ASP A O 1
ATOM 1042 N N . THR A 1 130 ? 1.481 3.076 -17.008 1.00 72.12 130 THR A N 1
ATOM 1043 C CA . THR A 1 130 ? 2.725 3.415 -17.713 1.00 72.12 130 THR A CA 1
ATOM 1044 C C . THR A 1 130 ? 2.465 4.169 -19.018 1.00 72.12 130 THR A C 1
ATOM 1046 O O . THR A 1 130 ? 3.230 5.068 -19.356 1.00 72.12 130 THR A O 1
ATOM 1049 N N . TYR A 1 131 ? 1.389 3.860 -19.744 1.00 72.94 131 TYR A N 1
ATOM 1050 C CA . TYR A 1 131 ? 1.055 4.552 -20.989 1.00 72.94 131 TYR A CA 1
ATOM 1051 C C . TYR A 1 131 ? 0.507 5.958 -20.729 1.00 72.94 131 TYR A C 1
ATOM 1053 O O . TYR A 1 131 ? 0.800 6.872 -21.497 1.00 72.94 131 TYR A O 1
ATOM 1061 N N . ASP A 1 132 ? -0.247 6.148 -19.650 1.00 73.50 132 ASP A N 1
ATOM 1062 C CA . ASP A 1 132 ? -0.723 7.447 -19.171 1.00 73.50 132 ASP A CA 1
ATOM 1063 C C . ASP A 1 132 ? 0.450 8.348 -18.747 1.00 73.50 132 ASP A C 1
ATOM 1065 O O . ASP A 1 132 ? 0.556 9.498 -19.172 1.00 73.50 132 ASP A O 1
ATOM 1069 N N . PHE A 1 133 ? 1.430 7.782 -18.038 1.00 69.50 133 PHE A N 1
ATOM 1070 C CA . PHE A 1 133 ? 2.675 8.469 -17.682 1.00 69.50 133 PHE A CA 1
ATOM 1071 C C . PHE A 1 133 ? 3.505 8.890 -18.909 1.00 69.50 133 PHE A C 1
ATOM 1073 O O . PHE A 1 133 ? 3.996 10.020 -19.009 1.00 69.50 133 PHE A O 1
ATOM 1080 N N . ILE A 1 134 ? 3.638 7.982 -19.876 1.00 66.75 134 ILE A N 1
ATOM 1081 C CA . ILE A 1 134 ? 4.321 8.208 -21.157 1.00 66.75 134 ILE A CA 1
ATOM 1082 C C . ILE A 1 134 ? 3.603 9.284 -21.989 1.00 66.75 134 ILE A C 1
ATOM 1084 O O . ILE A 1 134 ? 4.263 10.027 -22.708 1.00 66.75 134 ILE A O 1
ATOM 1088 N N . LYS A 1 135 ? 2.274 9.411 -21.880 1.00 63.56 135 LYS A N 1
ATOM 1089 C CA . LYS A 1 135 ? 1.495 10.483 -22.526 1.00 63.56 135 LYS A CA 1
ATOM 1090 C C . LYS A 1 135 ? 1.598 11.832 -21.801 1.00 63.56 135 LYS A C 1
ATOM 1092 O O . LYS A 1 135 ? 1.500 12.864 -22.461 1.00 63.56 135 LYS A O 1
ATOM 1097 N N . GLY A 1 136 ? 1.758 11.828 -20.474 1.00 56.94 136 GLY A N 1
ATOM 1098 C CA . GLY A 1 136 ? 1.870 13.034 -19.638 1.00 56.94 136 GLY A CA 1
ATOM 1099 C C . GLY A 1 136 ? 3.255 13.692 -19.669 1.00 56.94 136 GLY A C 1
ATOM 1100 O O . GLY A 1 136 ? 3.379 14.909 -19.528 1.00 56.94 136 GLY A O 1
ATOM 1101 N N . THR A 1 137 ? 4.308 12.917 -19.929 1.00 51.16 137 THR A N 1
ATOM 1102 C CA . THR A 1 137 ? 5.573 13.460 -20.447 1.00 51.16 137 THR A CA 1
ATOM 1103 C C . THR A 1 137 ? 5.381 13.797 -21.927 1.00 51.16 137 THR A C 1
ATOM 1105 O O . THR A 1 137 ? 4.637 13.106 -22.606 1.00 51.16 137 THR A O 1
ATOM 1108 N N . ALA A 1 138 ? 5.984 14.875 -22.449 1.00 48.59 138 ALA A N 1
ATOM 1109 C CA . ALA A 1 138 ? 5.776 15.333 -23.831 1.00 48.59 138 ALA A CA 1
ATOM 1110 C C . ALA A 1 138 ? 6.263 14.310 -24.887 1.00 48.59 138 ALA A C 1
ATOM 1112 O O . ALA A 1 138 ? 7.290 14.493 -25.547 1.00 48.59 138 ALA A O 1
ATOM 1113 N N . MET A 1 139 ? 5.505 13.237 -25.076 1.00 46.19 139 MET A N 1
ATOM 1114 C CA . MET A 1 139 ? 5.710 12.203 -26.069 1.00 46.19 139 MET A CA 1
ATOM 1115 C C . MET A 1 139 ? 4.667 12.409 -27.166 1.00 46.19 139 MET A C 1
ATOM 1117 O O . MET A 1 139 ? 3.465 12.437 -26.927 1.00 46.19 139 MET A O 1
ATOM 1121 N N . GLY A 1 140 ? 5.157 12.681 -28.375 1.00 46.78 140 GLY A N 1
ATOM 1122 C CA . GLY A 1 140 ? 4.365 13.245 -29.475 1.00 46.78 140 GLY A CA 1
ATOM 1123 C C . GLY A 1 140 ? 5.111 14.318 -30.272 1.00 46.78 140 GLY A C 1
ATOM 1124 O O . GLY A 1 140 ? 4.653 14.751 -31.328 1.00 46.78 140 GLY A O 1
ATOM 1125 N N . LYS A 1 141 ? 6.301 14.737 -29.824 1.00 53.75 141 LYS A N 1
ATOM 1126 C CA . LYS A 1 141 ? 7.217 15.495 -30.677 1.00 53.75 141 LYS A CA 1
ATOM 1127 C C . LYS A 1 141 ? 7.898 14.525 -31.649 1.00 53.75 141 LYS A C 1
ATOM 1129 O O . LYS A 1 141 ? 8.394 13.480 -31.248 1.00 53.75 141 LYS A O 1
ATOM 1134 N N . LYS A 1 142 ? 7.962 14.875 -32.938 1.00 57.84 142 LYS A N 1
ATOM 1135 C CA . LYS A 1 142 ? 8.553 14.013 -33.986 1.00 57.84 142 LYS A CA 1
ATOM 1136 C C . LYS A 1 142 ? 9.996 13.565 -33.686 1.00 57.84 142 LYS A C 1
ATOM 1138 O O . LYS A 1 142 ? 10.446 12.575 -34.244 1.00 57.84 142 LYS A O 1
ATOM 1143 N N . PHE A 1 143 ? 10.711 14.279 -32.813 1.00 60.31 143 PHE A N 1
ATOM 1144 C CA . PHE A 1 143 ? 12.101 13.990 -32.464 1.00 60.31 143 PHE A CA 1
ATOM 1145 C C . PHE A 1 143 ? 12.277 13.003 -31.295 1.00 60.31 143 PHE A C 1
ATOM 1147 O O . PHE A 1 143 ? 13.374 12.478 -31.121 1.00 60.31 143 PHE A O 1
ATOM 1154 N N . THR A 1 144 ? 11.243 12.728 -30.489 1.00 60.75 144 THR A N 1
ATOM 1155 C CA . THR A 1 144 ? 11.383 11.922 -29.260 1.00 60.75 144 THR A CA 1
ATOM 1156 C C . THR A 1 144 ? 11.780 10.461 -29.523 1.00 60.75 144 THR A C 1
ATOM 1158 O O . THR A 1 144 ? 12.694 9.985 -28.850 1.00 60.75 144 THR A O 1
ATOM 1161 N N . PRO A 1 145 ? 11.201 9.755 -30.520 1.00 64.50 145 PRO A N 1
ATOM 1162 C CA . PRO A 1 145 ? 11.627 8.394 -30.860 1.00 64.50 145 PRO A CA 1
ATOM 1163 C C . PRO A 1 145 ? 13.082 8.338 -31.341 1.00 64.50 145 PRO A C 1
ATOM 1165 O O . PRO A 1 145 ? 13.821 7.427 -30.988 1.00 64.50 145 PRO A O 1
ATOM 1168 N N . ALA A 1 146 ? 13.526 9.348 -32.097 1.00 68.69 146 ALA A N 1
ATOM 1169 C CA . ALA A 1 146 ? 14.905 9.430 -32.572 1.00 68.69 146 ALA A CA 1
ATOM 1170 C C . ALA A 1 146 ? 15.895 9.656 -31.418 1.00 68.69 146 ALA A C 1
ATOM 1172 O O . ALA A 1 146 ? 16.953 9.034 -31.387 1.00 68.69 146 ALA A O 1
ATOM 1173 N N . TYR A 1 147 ? 15.539 10.496 -30.442 1.00 66.56 147 TYR A N 1
ATOM 1174 C CA . TYR A 1 147 ? 16.373 10.725 -29.261 1.00 66.56 147 TYR A CA 1
ATOM 1175 C C . TYR A 1 147 ? 16.466 9.479 -28.370 1.00 66.56 147 TYR A C 1
ATOM 1177 O O . TYR A 1 147 ? 17.558 9.128 -27.928 1.00 66.56 147 TYR A O 1
ATOM 1185 N N . ALA A 1 148 ? 15.346 8.774 -28.168 1.00 70.25 148 ALA A N 1
ATOM 1186 C CA . ALA A 1 148 ? 15.328 7.494 -27.465 1.00 70.25 148 ALA A CA 1
ATOM 1187 C C . ALA A 1 148 ? 16.208 6.457 -28.181 1.00 70.25 148 ALA A C 1
ATOM 1189 O O . ALA A 1 148 ? 17.055 5.845 -27.542 1.00 70.25 148 ALA A O 1
ATOM 1190 N N . ASN A 1 149 ? 16.107 6.336 -29.507 1.00 76.00 149 ASN A N 1
ATOM 1191 C CA . ASN A 1 149 ? 16.944 5.414 -30.279 1.00 76.00 149 ASN A CA 1
ATOM 1192 C C . ASN A 1 149 ? 18.442 5.751 -30.184 1.00 76.00 149 ASN A C 1
ATOM 1194 O O . ASN A 1 149 ? 19.254 4.849 -30.029 1.00 76.00 149 ASN A O 1
ATOM 1198 N N . ILE A 1 150 ? 18.826 7.033 -30.227 1.00 75.56 150 ILE A N 1
ATOM 1199 C CA . ILE A 1 150 ? 20.233 7.453 -30.073 1.00 75.56 150 ILE A CA 1
ATOM 1200 C C . ILE A 1 150 ? 20.749 7.158 -28.660 1.00 75.56 150 ILE A C 1
ATOM 1202 O O . ILE A 1 150 ? 21.891 6.728 -28.494 1.00 75.56 150 ILE A O 1
ATOM 1206 N N . PHE A 1 151 ? 19.925 7.393 -27.639 1.00 80.25 151 PHE A N 1
ATOM 1207 C CA . PHE A 1 151 ? 20.275 7.086 -26.255 1.00 80.25 151 PHE A CA 1
ATOM 1208 C C . PHE A 1 151 ? 20.449 5.576 -26.045 1.00 80.25 151 PHE A C 1
ATOM 1210 O O . PHE A 1 151 ? 21.460 5.154 -25.489 1.00 80.25 151 PHE A O 1
ATOM 1217 N N . MET A 1 152 ? 19.516 4.770 -26.558 1.00 74.25 152 MET A N 1
ATOM 1218 C CA . MET A 1 152 ? 19.577 3.309 -26.482 1.00 74.25 152 MET A CA 1
ATOM 1219 C C . MET A 1 152 ? 20.764 2.749 -27.274 1.00 74.25 152 MET A C 1
ATOM 1221 O O . MET A 1 152 ? 21.471 1.895 -26.761 1.00 74.25 152 MET A O 1
ATOM 1225 N N . ALA A 1 153 ? 21.079 3.298 -28.451 1.00 78.75 153 ALA A N 1
ATOM 1226 C CA . ALA A 1 153 ? 22.260 2.896 -29.219 1.00 78.75 153 ALA A CA 1
ATOM 1227 C C . ALA A 1 153 ? 23.579 3.218 -28.490 1.00 78.75 153 ALA A C 1
ATOM 1229 O O . ALA A 1 153 ? 24.518 2.424 -28.514 1.00 78.75 153 ALA A O 1
ATOM 1230 N N . LYS A 1 154 ? 23.664 4.371 -27.807 1.00 73.12 154 LYS A N 1
ATOM 1231 C CA . LYS A 1 154 ? 24.823 4.703 -26.957 1.00 73.12 154 LYS A CA 1
ATOM 1232 C C . LYS A 1 154 ? 24.935 3.774 -25.752 1.00 73.12 154 LYS A C 1
ATOM 1234 O O . LYS A 1 154 ? 26.045 3.410 -25.376 1.00 73.12 154 LYS A O 1
ATOM 1239 N N . TRP A 1 155 ? 23.803 3.410 -25.159 1.00 80.75 155 TRP A N 1
ATOM 1240 C CA . TRP A 1 155 ? 23.751 2.445 -24.069 1.00 80.75 155 TRP A CA 1
ATOM 1241 C C . TRP A 1 155 ? 24.221 1.062 -24.525 1.00 80.75 155 TRP A C 1
ATOM 1243 O O . TRP A 1 155 ? 25.099 0.488 -23.895 1.00 80.75 155 TRP A O 1
ATOM 1253 N N . GLU A 1 156 ? 23.691 0.544 -25.634 1.00 74.75 156 GLU A N 1
ATOM 1254 C CA . GLU A 1 156 ? 24.074 -0.755 -26.202 1.00 74.75 156 GLU A CA 1
ATOM 1255 C C . GLU A 1 156 ? 25.565 -0.810 -26.545 1.00 74.75 156 GLU A C 1
ATOM 1257 O O . GLU A 1 156 ? 26.230 -1.791 -26.224 1.00 74.75 156 GLU A O 1
ATOM 1262 N N . ALA A 1 157 ? 26.116 0.264 -27.117 1.00 76.06 157 ALA A N 1
ATOM 1263 C CA . ALA A 1 157 ? 27.543 0.354 -27.417 1.00 76.06 157 ALA A CA 1
ATOM 1264 C C . ALA A 1 157 ? 28.427 0.339 -26.158 1.00 76.06 157 ALA A C 1
ATOM 1266 O O . ALA A 1 157 ? 29.513 -0.229 -26.198 1.00 76.06 157 ALA A O 1
ATOM 1267 N N . GLY A 1 158 ? 27.971 0.943 -25.055 1.00 70.81 158 GLY A N 1
ATOM 1268 C CA . GLY A 1 158 ? 28.677 0.908 -23.769 1.00 70.81 158 GLY A CA 1
ATOM 1269 C C . GLY A 1 158 ? 28.432 -0.367 -22.955 1.00 70.81 158 GLY A C 1
ATOM 1270 O O . GLY A 1 158 ? 29.230 -0.696 -22.090 1.00 70.81 158 GLY A O 1
ATOM 1271 N N . ALA A 1 159 ? 27.338 -1.084 -23.217 1.00 62.66 159 ALA A N 1
ATOM 1272 C CA . ALA A 1 159 ? 27.027 -2.363 -22.579 1.00 62.66 159 ALA A CA 1
ATOM 1273 C C . ALA A 1 159 ? 27.725 -3.554 -23.263 1.00 62.66 159 ALA A C 1
ATOM 1275 O O . ALA A 1 159 ? 27.835 -4.621 -22.665 1.00 62.66 159 ALA A O 1
ATOM 1276 N N . LEU A 1 160 ? 28.161 -3.379 -24.516 1.00 55.22 160 LEU A N 1
ATOM 1277 C CA . LEU A 1 160 ? 28.894 -4.372 -25.309 1.00 55.22 160 LEU A CA 1
ATOM 1278 C C . LEU A 1 160 ? 30.412 -4.109 -25.376 1.00 55.22 160 LEU A C 1
ATOM 1280 O O . LEU A 1 160 ? 31.118 -4.855 -26.056 1.00 55.22 160 LEU A O 1
ATOM 1284 N N . SER A 1 161 ? 30.904 -3.068 -24.696 1.00 48.97 161 SER A N 1
ATOM 1285 C CA . SER A 1 161 ? 32.332 -2.798 -24.460 1.00 48.97 161 SER A CA 1
ATOM 1286 C C . SER A 1 161 ? 32.754 -3.276 -23.080 1.00 48.97 161 SER A C 1
ATOM 1288 O O . SER A 1 161 ? 33.839 -3.886 -22.979 1.00 48.97 161 SER A O 1
#

Organism: Gambusia affinis (NCBI:txid33528)

Radius of gyration: 26.88 Å; chains: 1; bounding box: 51×55×71 Å

Foldseek 3Di:
DDDDPDDPDPVPDDPVVVVVVVVVVVCCVPVDDPPPPDPPDDPVRVVVVVVQVPDPVDPPDPPPLPPPPQDWDWDFPPVDQQCPAPDRVPHGDTDTDGHCPPPPCNVVVVVVCVVCVVVLCPDPPRADDPVSVCVVPPDPPPCPVVVVVVVVVVVVVVVVD

Sequence (161 aa):
MPESDWSPPIASLLPEAVKLISQDLNYLDKEFKFVETVPNLNADETKALKELMMNNNIVIKPDKGSSISQEVLFAPKIHKEPEKWSKPHEIHPGRPIVSNCGSETYYTAEFIDHHLHPLSIRHQSYIKDTYDFIKGTAMGKKFTPAYANIFMAKWEAGALS